Protein AF-X0TCY1-F1 (afdb_monomer_lite)

Radius of gyration: 16.1 Å; chains: 1; bounding box: 42×30×42 Å

Structure (mmCIF, N/CA/C/O backbone):
data_AF-X0TCY1-F1
#
_entry.id   AF-X0TCY1-F1
#
loop_
_atom_site.group_PDB
_atom_site.id
_atom_site.type_symbol
_atom_site.label_atom_id
_atom_site.label_alt_id
_atom_site.label_comp_id
_atom_site.label_asym_id
_atom_site.label_entity_id
_atom_site.label_seq_id
_atom_site.pdbx_PDB_ins_code
_atom_site.Cartn_x
_atom_site.Cartn_y
_atom_site.Cartn_z
_atom_site.occupancy
_atom_site.B_iso_or_equiv
_atom_site.auth_seq_id
_atom_site.auth_comp_id
_atom_site.auth_asym_id
_atom_site.auth_atom_id
_atom_site.pdbx_PDB_model_num
ATOM 1 N N . MET A 1 1 ? 1.555 8.581 11.016 1.00 87.88 1 MET A N 1
ATOM 2 C CA . MET A 1 1 ? 0.435 7.617 10.910 1.00 87.88 1 MET A CA 1
ATOM 3 C C . MET A 1 1 ? 0.029 6.947 12.219 1.00 87.88 1 MET A C 1
ATOM 5 O O . MET A 1 1 ? -1.160 6.944 12.485 1.00 87.88 1 MET A O 1
ATOM 9 N N . ARG A 1 2 ? 0.942 6.437 13.065 1.00 91.50 2 ARG A N 1
ATOM 10 C CA . ARG A 1 2 ? 0.597 5.756 14.341 1.00 91.50 2 ARG A CA 1
ATOM 11 C C . ARG A 1 2 ? -0.418 6.503 15.214 1.00 91.50 2 ARG A C 1
ATOM 13 O O . ARG A 1 2 ? -1.497 5.975 15.462 1.00 91.50 2 ARG A O 1
ATOM 20 N N . VAL A 1 3 ? -0.114 7.747 15.584 1.00 89.31 3 VAL A N 1
ATOM 21 C CA . VAL A 1 3 ? -1.028 8.604 16.363 1.00 89.31 3 VAL A CA 1
ATOM 22 C C . VAL A 1 3 ? -2.341 8.835 15.608 1.00 89.31 3 VAL A C 1
ATOM 24 O O . VAL A 1 3 ? -3.416 8.648 16.159 1.00 89.31 3 VAL A O 1
ATOM 27 N N . ALA A 1 4 ? -2.274 9.166 14.317 1.00 88.56 4 ALA A N 1
ATOM 28 C CA . ALA A 1 4 ? -3.465 9.450 13.517 1.00 88.56 4 ALA A CA 1
ATOM 29 C C . ALA A 1 4 ? -4.421 8.245 13.397 1.00 88.56 4 ALA A C 1
ATOM 31 O O . ALA A 1 4 ? -5.625 8.433 13.479 1.00 88.56 4 ALA A O 1
ATOM 32 N N . ALA A 1 5 ? -3.904 7.022 13.248 1.00 90.62 5 ALA A N 1
ATOM 33 C CA . ALA A 1 5 ? -4.714 5.811 13.089 1.00 90.62 5 ALA A CA 1
ATOM 34 C C . ALA A 1 5 ? -5.227 5.220 14.417 1.00 90.62 5 ALA A C 1
ATOM 36 O O . ALA A 1 5 ? -6.211 4.488 14.402 1.00 90.62 5 ALA A O 1
ATOM 37 N N . ASN A 1 6 ? -4.574 5.512 15.550 1.00 91.25 6 ASN A N 1
ATOM 38 C CA . ASN A 1 6 ? -4.920 4.917 16.853 1.00 91.25 6 ASN A CA 1
ATOM 39 C C . ASN A 1 6 ? -5.573 5.913 17.821 1.00 91.25 6 ASN A C 1
ATOM 41 O O . ASN A 1 6 ? -6.452 5.534 18.585 1.00 91.25 6 ASN A O 1
ATOM 45 N N . GLU A 1 7 ? -5.154 7.177 17.798 1.00 91.62 7 GLU A N 1
ATOM 46 C CA . GLU A 1 7 ? -5.621 8.219 18.724 1.00 91.62 7 GLU A CA 1
ATOM 47 C C . GLU A 1 7 ? -6.483 9.267 18.006 1.00 91.62 7 GLU A C 1
ATOM 49 O O . GLU A 1 7 ? -7.434 9.791 18.576 1.00 91.62 7 GLU A O 1
ATOM 54 N N . GLY A 1 8 ? -6.176 9.554 16.736 1.00 91.94 8 GLY A N 1
ATOM 55 C CA . GLY A 1 8 ? -6.859 10.556 15.909 1.00 91.94 8 GLY A CA 1
ATOM 56 C C . GLY A 1 8 ? -7.803 9.985 14.846 1.00 91.94 8 GLY A C 1
ATOM 57 O O . GLY A 1 8 ? -8.119 10.695 13.889 1.00 91.94 8 GLY A O 1
ATOM 58 N N . ALA A 1 9 ? -8.214 8.718 14.976 1.00 93.12 9 ALA A N 1
ATOM 59 C CA . ALA A 1 9 ? -8.855 7.971 13.893 1.00 93.12 9 ALA A CA 1
ATOM 60 C C . ALA A 1 9 ? -10.142 8.634 13.392 1.00 93.12 9 ALA A C 1
ATOM 62 O O . ALA A 1 9 ? -10.332 8.739 12.187 1.00 93.12 9 ALA A O 1
ATOM 63 N N . GLU A 1 10 ? -10.991 9.143 14.288 1.00 94.00 10 GLU A N 1
ATOM 64 C CA . GLU A 1 10 ? -12.255 9.780 13.897 1.00 94.00 10 GLU A CA 1
ATOM 65 C C . GLU A 1 10 ? -12.036 11.037 13.053 1.00 94.00 10 GLU A C 1
ATOM 67 O O . GLU A 1 10 ? -12.609 11.157 11.972 1.00 94.00 10 GLU A O 1
ATOM 72 N N . SER A 1 11 ? -11.127 11.923 13.470 1.00 95.25 11 SER A N 1
ATOM 73 C CA . SER A 1 11 ? -10.812 13.132 12.700 1.00 95.25 11 SER A CA 1
ATOM 74 C C . SER A 1 11 ? -10.189 12.798 11.341 1.00 95.25 11 SER A C 1
ATOM 76 O O . SER A 1 11 ? -10.494 13.440 10.334 1.00 95.25 11 SER A O 1
ATOM 78 N N . LEU A 1 12 ? -9.338 11.767 11.278 1.00 94.56 12 LEU A N 1
ATOM 79 C CA . LEU A 1 12 ? -8.791 11.289 10.010 1.00 94.56 12 LEU A CA 1
ATOM 80 C C . LEU A 1 12 ? -9.892 10.696 9.116 1.00 94.56 12 LEU A C 1
ATOM 82 O O . LEU A 1 12 ? -9.951 11.007 7.928 1.00 94.56 12 LEU A O 1
ATOM 86 N N . ASN A 1 13 ? -10.783 9.886 9.685 1.00 96.25 13 ASN A N 1
ATOM 87 C CA . ASN A 1 13 ? -11.888 9.247 8.978 1.00 96.25 13 ASN A CA 1
ATOM 88 C C . ASN A 1 13 ? -12.863 10.278 8.399 1.00 96.25 13 ASN A C 1
ATOM 90 O O . ASN A 1 13 ? -13.295 10.140 7.256 1.00 96.25 13 ASN A O 1
ATOM 94 N N . GLU A 1 14 ? -13.193 11.324 9.156 1.00 96.00 14 GLU A N 1
ATOM 95 C CA . GLU A 1 14 ? -13.998 12.456 8.685 1.00 96.00 14 GLU A CA 1
ATOM 96 C C . GLU A 1 14 ? -13.366 13.137 7.472 1.00 96.00 14 GLU A C 1
ATOM 98 O O . GLU A 1 14 ? -14.025 13.251 6.440 1.00 96.00 14 GLU A O 1
ATOM 103 N N . LYS A 1 15 ? -12.077 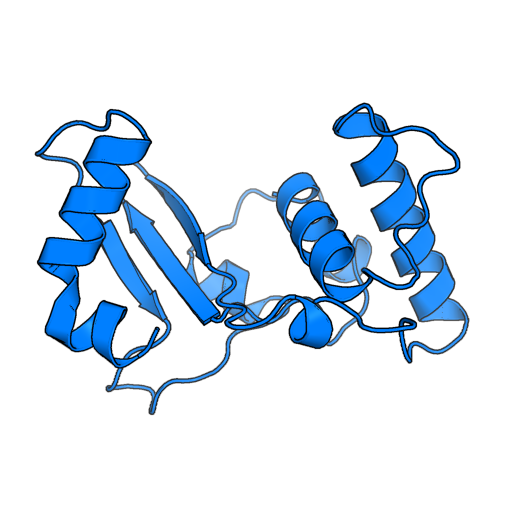13.491 7.547 1.00 95.75 15 LYS A N 1
ATOM 104 C CA . LYS A 1 15 ? -11.361 14.124 6.427 1.00 95.75 15 LYS A CA 1
ATOM 105 C C . LYS A 1 15 ? -11.302 13.242 5.188 1.00 95.75 15 LYS A C 1
ATOM 107 O O . LYS A 1 15 ? -11.453 13.736 4.075 1.00 95.75 15 LYS A O 1
ATOM 112 N N . VAL A 1 16 ? -11.077 11.940 5.364 1.00 95.50 16 VAL A N 1
ATOM 113 C CA . VAL A 1 16 ? -11.082 10.987 4.246 1.00 95.50 16 VAL A CA 1
ATOM 114 C C . VAL A 1 16 ? -12.470 10.928 3.611 1.00 95.50 16 VAL A C 1
ATOM 116 O O . VAL A 1 16 ? -12.583 11.024 2.391 1.00 95.50 16 VAL A O 1
ATOM 119 N N . ARG A 1 17 ? -13.535 10.818 4.415 1.00 96.62 17 ARG A N 1
ATOM 120 C CA . ARG A 1 17 ? -14.908 10.799 3.893 1.00 96.62 17 ARG A CA 1
ATOM 121 C C . ARG A 1 17 ? -15.252 12.084 3.148 1.00 96.62 17 ARG A C 1
ATOM 123 O O . ARG A 1 17 ? -15.820 12.000 2.067 1.00 96.62 17 ARG A O 1
ATOM 130 N N . GLU A 1 18 ? -14.879 13.238 3.689 1.00 96.44 18 GLU A N 1
ATOM 131 C CA . GLU A 1 18 ? -15.082 14.538 3.046 1.00 96.44 18 GLU A CA 1
ATOM 132 C C . GLU A 1 18 ? -14.347 14.618 1.701 1.00 96.44 18 GLU A C 1
ATOM 134 O O . GLU A 1 18 ? -14.966 14.907 0.678 1.00 96.44 18 GLU A O 1
ATOM 139 N N . LEU A 1 19 ? -13.052 14.279 1.679 1.00 96.44 19 LEU A N 1
ATOM 140 C CA . LEU A 1 19 ? -12.205 14.375 0.487 1.00 96.44 19 LEU A CA 1
ATOM 141 C C . LEU A 1 19 ? -12.735 13.539 -0.685 1.00 96.44 19 LEU A C 1
ATOM 143 O O . LEU A 1 19 ? -12.657 13.965 -1.836 1.00 96.44 19 LEU A O 1
ATOM 147 N N . TYR A 1 20 ? -13.273 12.354 -0.393 1.00 95.25 20 TYR A N 1
ATOM 148 C CA . TYR A 1 20 ? -13.805 11.440 -1.404 1.00 95.25 20 TYR A CA 1
ATOM 149 C C . TYR A 1 20 ? -15.335 11.472 -1.524 1.00 95.25 20 TYR A C 1
ATOM 151 O O . TYR A 1 20 ? -15.905 10.646 -2.240 1.00 95.25 20 TYR A O 1
ATOM 159 N N . ASN A 1 21 ? -16.003 12.408 -0.842 1.00 96.25 21 ASN A N 1
ATOM 160 C CA . ASN A 1 21 ? -17.461 12.535 -0.799 1.00 96.25 21 ASN A CA 1
ATOM 161 C C . ASN A 1 21 ? -18.175 11.207 -0.455 1.00 96.25 21 ASN A C 1
ATOM 163 O O . ASN A 1 21 ? -19.149 10.802 -1.096 1.00 96.25 21 ASN A O 1
ATOM 167 N N . TRP A 1 22 ? -17.648 10.477 0.529 1.00 96.19 22 TRP A N 1
ATOM 168 C CA . TRP A 1 22 ? -18.247 9.238 1.024 1.00 96.19 22 TRP A CA 1
ATOM 169 C C . TRP A 1 22 ? -19.378 9.518 2.011 1.00 96.19 22 TRP A C 1
ATOM 171 O O . TRP A 1 22 ? -19.414 10.542 2.690 1.00 96.19 22 TRP A O 1
ATOM 181 N N . ASN A 1 23 ? -20.301 8.561 2.123 1.00 94.06 23 ASN A N 1
ATOM 182 C CA . ASN A 1 23 ? -21.388 8.630 3.093 1.00 94.06 23 ASN A CA 1
ATOM 183 C C . ASN A 1 23 ? -20.831 8.685 4.529 1.00 94.06 23 ASN A C 1
ATOM 185 O O . ASN A 1 23 ? -19.865 7.994 4.850 1.00 94.06 23 ASN A O 1
ATOM 189 N N . SER A 1 24 ? -21.467 9.452 5.416 1.00 92.25 24 SER A N 1
ATOM 190 C CA . SER A 1 24 ? -21.075 9.540 6.830 1.00 92.25 24 SER A CA 1
ATOM 191 C C . SER A 1 24 ? -21.142 8.195 7.568 1.00 92.25 24 SER A C 1
ATOM 193 O O . SER A 1 24 ?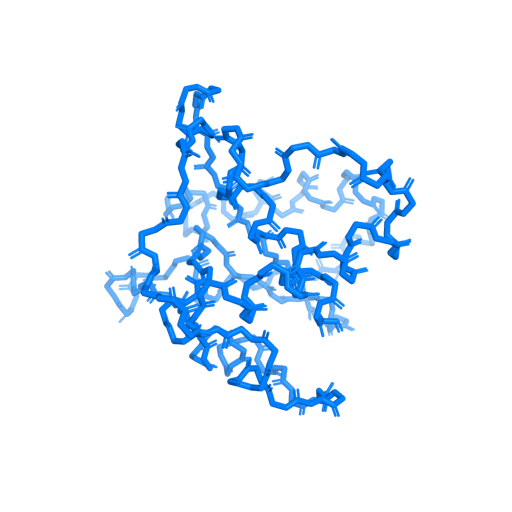 -20.380 7.975 8.506 1.00 92.25 24 SER A O 1
ATOM 195 N N . ASN A 1 25 ? -21.996 7.272 7.114 1.00 93.81 25 ASN A N 1
ATOM 196 C CA . ASN A 1 25 ? -22.117 5.908 7.634 1.00 93.81 25 ASN A CA 1
ATOM 197 C C . ASN A 1 25 ? -21.030 4.953 7.106 1.00 93.81 25 ASN A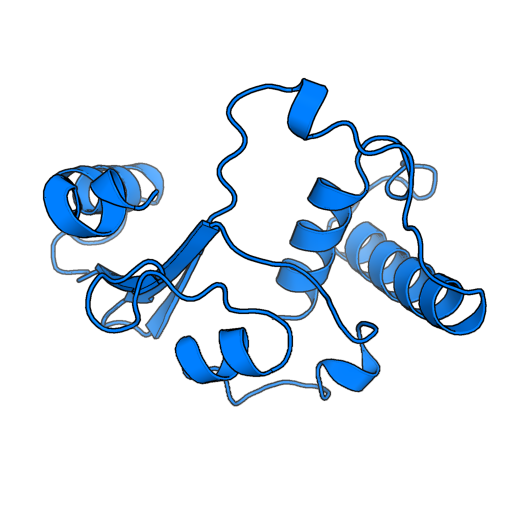 C 1
ATOM 199 O O . ASN A 1 25 ? -21.003 3.783 7.497 1.00 93.81 25 ASN A O 1
ATOM 203 N N . GLU A 1 26 ? -20.154 5.410 6.206 1.00 96.69 26 GLU A N 1
ATOM 204 C CA . GLU A 1 26 ? -18.981 4.640 5.800 1.00 96.69 26 GLU A CA 1
ATOM 205 C C . GLU A 1 26 ? -18.010 4.572 6.985 1.00 96.69 26 GLU A C 1
ATOM 207 O O . GLU A 1 26 ? -17.445 5.578 7.422 1.00 96.69 26 GLU A O 1
ATOM 212 N N . GLN A 1 27 ? -17.840 3.377 7.537 1.00 96.69 27 GLN A N 1
ATOM 213 C CA . GLN A 1 27 ? -16.967 3.130 8.676 1.00 96.69 27 GLN A CA 1
ATOM 214 C C . GLN A 1 27 ? -15.597 2.718 8.165 1.00 96.69 27 GLN A C 1
ATOM 216 O O . GLN A 1 27 ? -15.482 1.700 7.489 1.00 96.69 27 GLN A O 1
ATOM 221 N N . ILE A 1 28 ? -14.563 3.486 8.504 1.00 97.62 28 ILE A N 1
ATOM 222 C CA . ILE A 1 28 ? -13.173 3.183 8.159 1.00 97.62 28 ILE A CA 1
ATOM 223 C C . ILE A 1 28 ? -12.521 2.493 9.358 1.00 97.62 28 ILE A C 1
ATOM 225 O O . ILE A 1 28 ? -12.409 3.072 10.438 1.00 97.62 28 ILE A O 1
ATOM 229 N N . LYS A 1 29 ? -12.064 1.257 9.156 1.00 96.56 29 LYS A N 1
ATOM 230 C CA . LYS A 1 29 ? -11.301 0.490 10.140 1.00 96.56 29 LYS A CA 1
ATOM 231 C C . LYS A 1 29 ? -9.828 0.471 9.751 1.00 96.56 29 LYS A C 1
ATOM 233 O O . LYS A 1 29 ? -9.464 -0.138 8.744 1.00 96.56 29 LYS A O 1
ATOM 238 N N . TRP A 1 30 ? -8.987 1.086 10.577 1.00 96.88 30 TRP A N 1
ATOM 239 C CA . TRP A 1 30 ? -7.533 1.008 10.453 1.00 96.88 30 TRP A CA 1
ATOM 240 C C . TRP A 1 30 ? -7.036 -0.370 10.900 1.00 96.88 30 TRP A C 1
ATOM 242 O O . TRP A 1 30 ? -7.384 -0.861 11.972 1.00 96.88 30 TRP A O 1
ATOM 252 N N . LEU A 1 31 ? -6.260 -1.016 10.034 1.00 96.81 31 LEU A N 1
ATOM 253 C CA . LEU A 1 31 ? -5.703 -2.359 10.213 1.00 96.81 31 LEU A CA 1
ATOM 254 C C . LEU A 1 31 ? -4.189 -2.312 10.423 1.00 96.81 31 LEU A C 1
ATOM 256 O O . LEU A 1 31 ? -3.625 -3.232 11.005 1.00 96.81 31 LEU A O 1
ATOM 260 N N . SER A 1 32 ? -3.531 -1.253 9.966 1.00 96.06 32 SER A N 1
ATOM 261 C CA . SER A 1 32 ? -2.157 -0.912 10.321 1.00 96.06 32 SER A CA 1
ATOM 262 C C . SER A 1 32 ? -1.998 0.608 10.222 1.00 96.06 32 SER A C 1
ATOM 264 O O . SER A 1 32 ? -2.654 1.227 9.376 1.00 96.06 32 SER A O 1
ATOM 266 N N . PRO A 1 33 ? -1.164 1.233 11.064 1.00 95.12 33 PRO A N 1
ATOM 267 C CA . PRO A 1 33 ? -0.463 0.642 12.205 1.00 95.12 33 PRO A CA 1
ATOM 268 C C . PRO A 1 33 ? -1.421 0.471 13.394 1.00 95.12 33 PRO A C 1
ATOM 270 O O . PRO A 1 33 ? -2.223 1.366 13.657 1.00 95.12 33 PRO A O 1
ATOM 273 N N . VAL A 1 34 ? -1.337 -0.639 14.134 1.00 94.19 34 VAL A N 1
ATOM 274 C CA . VAL A 1 34 ? -2.140 -0.856 15.353 1.00 94.19 34 VAL A CA 1
ATOM 275 C C . VAL A 1 34 ? -1.244 -1.183 16.542 1.00 94.19 34 VAL A C 1
ATOM 277 O O . VAL A 1 34 ? -0.162 -1.736 16.384 1.00 94.19 34 VAL A O 1
ATOM 280 N N . LYS A 1 35 ? -1.668 -0.802 17.747 1.00 92.25 35 LYS A N 1
ATOM 281 C CA . LYS A 1 35 ? -0.848 -0.985 18.954 1.00 92.25 35 LYS A CA 1
ATOM 282 C C . LYS A 1 35 ? -0.663 -2.458 19.340 1.00 92.25 35 LYS A C 1
ATOM 284 O O . LYS A 1 35 ? 0.405 -2.823 19.820 1.00 92.25 35 LYS A O 1
ATOM 289 N N . ASP A 1 36 ? -1.685 -3.279 19.118 1.00 91.81 36 ASP A N 1
ATOM 290 C CA . ASP A 1 36 ? -1.733 -4.673 19.581 1.00 91.81 36 ASP A CA 1
ATOM 291 C C . ASP A 1 36 ? -0.718 -5.592 18.883 1.00 91.81 36 ASP A C 1
ATOM 293 O O . ASP A 1 36 ? -0.356 -6.623 19.441 1.00 91.81 36 ASP A O 1
ATOM 297 N N . ASP A 1 37 ? -0.244 -5.223 17.688 1.00 93.44 37 ASP A N 1
ATOM 298 C CA . ASP A 1 37 ? 0.823 -5.929 16.962 1.00 93.44 37 ASP A CA 1
ATOM 299 C C . ASP A 1 37 ? 2.159 -5.169 16.978 1.00 93.44 37 ASP A C 1
ATOM 301 O O . ASP A 1 37 ? 3.003 -5.365 16.107 1.00 93.44 37 ASP A O 1
ATOM 305 N N . GLU A 1 38 ? 2.341 -4.285 17.966 1.00 93.31 38 GLU A N 1
ATOM 306 C CA . GLU A 1 38 ? 3.531 -3.441 18.128 1.00 93.31 38 GLU A CA 1
ATOM 307 C C . GLU A 1 38 ? 3.833 -2.561 16.900 1.00 93.31 38 GLU A C 1
ATOM 309 O O . GLU A 1 38 ? 4.975 -2.167 16.655 1.00 93.31 38 GLU A O 1
ATOM 314 N N . TYR A 1 39 ? 2.786 -2.180 16.158 1.00 92.69 39 TYR A N 1
ATOM 315 C CA . TYR A 1 39 ? 2.868 -1.401 14.926 1.00 92.69 39 TYR A CA 1
ATOM 316 C C . TYR A 1 39 ? 3.664 -2.109 13.825 1.00 92.69 39 TYR A C 1
ATOM 318 O O . TYR A 1 39 ? 4.547 -1.501 13.208 1.00 92.69 39 TYR A O 1
ATOM 326 N N . ALA A 1 40 ? 3.334 -3.378 13.580 1.00 91.75 40 ALA A N 1
ATOM 327 C CA . ALA A 1 40 ? 3.958 -4.186 12.542 1.00 91.75 40 ALA A CA 1
ATOM 328 C C . ALA A 1 40 ? 3.891 -3.511 11.155 1.00 91.75 40 ALA A C 1
ATOM 330 O O . ALA A 1 40 ? 2.864 -2.949 10.751 1.00 91.75 40 ALA A O 1
ATOM 331 N N . GLU A 1 41 ? 4.999 -3.589 10.411 1.00 89.31 41 GLU A N 1
ATOM 332 C CA . GLU A 1 41 ? 5.085 -3.136 9.020 1.00 89.31 41 GLU A CA 1
ATOM 333 C C . GLU A 1 41 ? 4.691 -4.271 8.074 1.00 89.31 41 GLU A C 1
ATOM 335 O O . GLU A 1 41 ? 5.380 -5.287 7.991 1.00 89.31 41 GLU A O 1
ATOM 340 N N . TYR A 1 42 ? 3.608 -4.077 7.324 1.00 92.81 42 TYR A N 1
ATOM 341 C CA . TYR A 1 42 ? 3.083 -5.073 6.392 1.00 92.81 42 TYR A CA 1
ATOM 342 C C . TYR A 1 42 ? 3.578 -4.807 4.965 1.00 92.81 42 TYR A C 1
ATOM 344 O O . TYR A 1 42 ? 3.507 -3.679 4.467 1.00 92.81 42 TYR A O 1
ATOM 352 N N . TYR A 1 43 ? 4.052 -5.857 4.296 1.00 92.06 43 TYR A N 1
ATOM 353 C CA . TYR A 1 43 ? 4.525 -5.836 2.909 1.00 92.06 43 TYR A CA 1
ATOM 354 C C . TYR A 1 43 ? 4.292 -7.195 2.237 1.00 92.06 43 TYR A C 1
ATOM 356 O O . TYR A 1 43 ? 3.911 -8.167 2.886 1.00 92.06 43 TYR A O 1
ATOM 364 N N . ASP A 1 44 ? 4.502 -7.264 0.922 1.00 93.75 44 ASP A N 1
ATOM 365 C CA . ASP A 1 44 ? 4.278 -8.472 0.118 1.00 93.75 44 ASP A CA 1
ATOM 366 C C . ASP A 1 44 ? 2.882 -9.095 0.351 1.00 93.75 44 ASP A C 1
ATOM 368 O O . ASP A 1 44 ? 1.867 -8.407 0.308 1.00 93.75 44 ASP A O 1
ATOM 372 N N . GLN A 1 45 ? 2.799 -10.407 0.570 1.00 94.81 45 GLN A N 1
ATOM 373 C CA . GLN A 1 45 ? 1.523 -11.089 0.774 1.00 94.81 45 GLN A CA 1
ATOM 374 C C . GLN A 1 45 ? 0.833 -10.645 2.074 1.00 94.81 45 GLN A C 1
ATOM 376 O O . GLN A 1 45 ? -0.389 -10.576 2.129 1.00 94.81 45 GLN A O 1
ATOM 381 N N . GLU A 1 46 ? 1.600 -10.258 3.095 1.00 94.88 46 GLU A N 1
ATOM 382 C CA . GLU A 1 46 ? 1.063 -9.944 4.420 1.00 94.88 46 GLU A CA 1
ATOM 383 C C . GLU A 1 46 ? 0.175 -8.693 4.404 1.00 94.88 46 GLU A C 1
ATOM 385 O O . GLU A 1 46 ? -0.810 -8.639 5.138 1.00 94.88 46 GLU A O 1
ATOM 390 N N . PHE A 1 47 ? 0.461 -7.694 3.553 1.00 95.06 47 PHE A N 1
ATOM 391 C CA . PHE A 1 47 ? -0.418 -6.519 3.445 1.00 95.06 47 PHE A CA 1
ATOM 392 C C . PHE A 1 47 ? -1.743 -6.861 2.746 1.00 95.06 47 PHE A C 1
ATOM 394 O O . PHE A 1 47 ? -2.791 -6.341 3.137 1.00 95.06 47 PHE A O 1
ATOM 401 N N . LEU A 1 48 ? -1.714 -7.753 1.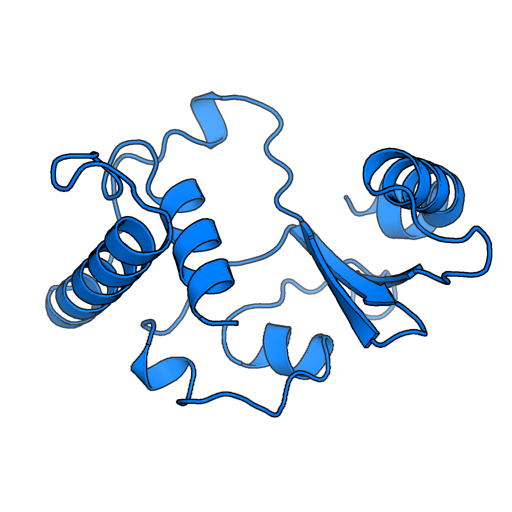748 1.00 96.19 48 LEU A N 1
ATOM 402 C CA . LEU A 1 48 ? -2.913 -8.241 1.061 1.00 96.19 48 LEU A CA 1
ATOM 403 C C . LEU A 1 48 ? -3.789 -9.038 2.026 1.00 96.19 48 LEU A C 1
ATOM 405 O O . LEU A 1 48 ? -4.988 -8.775 2.133 1.00 96.19 48 LEU A O 1
ATOM 409 N N . ASP A 1 49 ? -3.167 -9.942 2.784 1.00 95.81 49 ASP A N 1
ATOM 410 C CA . ASP A 1 49 ? -3.828 -10.751 3.804 1.00 95.81 49 ASP A CA 1
ATOM 411 C C . ASP A 1 49 ? -4.437 -9.856 4.886 1.00 95.81 49 ASP A C 1
ATOM 413 O O . ASP A 1 49 ? -5.600 -10.027 5.261 1.00 95.81 49 ASP A O 1
ATOM 417 N N . ARG A 1 50 ? -3.695 -8.832 5.333 1.00 95.88 50 ARG A N 1
ATOM 418 C CA . ARG A 1 50 ? -4.175 -7.867 6.327 1.00 95.88 50 ARG A CA 1
ATOM 419 C C . ARG A 1 50 ? -5.400 -7.101 5.841 1.00 95.88 50 ARG A C 1
ATOM 421 O O . ARG A 1 50 ? -6.305 -6.865 6.634 1.00 95.88 50 ARG A O 1
ATOM 428 N N . LEU A 1 51 ? -5.456 -6.736 4.560 1.00 96.00 51 LEU A N 1
ATOM 429 C CA . LEU A 1 51 ? -6.614 -6.079 3.939 1.00 96.00 51 LEU A CA 1
ATOM 430 C C . LEU A 1 51 ? -7.745 -7.060 3.578 1.00 96.00 51 LEU A C 1
ATOM 432 O O . LEU A 1 51 ? -8.870 -6.635 3.290 1.00 96.00 51 LEU A O 1
ATOM 436 N N . GLY A 1 52 ? -7.477 -8.367 3.610 1.00 95.62 52 GLY A N 1
ATOM 437 C CA . GLY A 1 52 ? -8.393 -9.411 3.163 1.00 95.62 52 GLY A CA 1
ATOM 438 C C . GLY A 1 52 ? -8.657 -9.361 1.656 1.00 95.62 52 GLY A C 1
ATOM 439 O O . GLY A 1 52 ? -9.795 -9.582 1.237 1.00 95.62 52 GLY A O 1
ATOM 440 N N . ILE A 1 53 ? -7.639 -9.017 0.861 1.00 94.75 53 ILE A N 1
ATOM 441 C CA . ILE A 1 53 ? -7.687 -9.004 -0.606 1.00 94.75 53 ILE A CA 1
ATOM 442 C C . ILE A 1 53 ? -7.315 -10.400 -1.102 1.00 94.75 53 ILE A C 1
ATOM 444 O O . ILE A 1 53 ? -6.191 -10.855 -0.910 1.00 94.75 53 ILE A O 1
ATOM 448 N N . THR A 1 54 ? -8.268 -11.081 -1.732 1.00 91.19 54 THR A N 1
ATOM 449 C CA . THR A 1 54 ? -8.104 -12.472 -2.192 1.00 91.19 54 THR A CA 1
ATOM 450 C C . THR A 1 54 ? -8.353 -12.648 -3.687 1.00 91.19 54 THR A C 1
ATOM 452 O O . THR A 1 54 ? -7.804 -13.567 -4.288 1.00 91.19 54 THR A O 1
ATOM 455 N N . ASP A 1 55 ? -9.134 -11.757 -4.299 1.00 90.50 55 ASP A N 1
ATOM 456 C CA . ASP A 1 55 ? -9.492 -11.820 -5.714 1.00 90.50 55 ASP A CA 1
ATOM 457 C C . ASP A 1 55 ? -8.467 -11.062 -6.569 1.00 90.50 55 ASP A C 1
ATOM 459 O O . ASP A 1 55 ? -8.661 -9.909 -6.948 1.00 90.50 55 ASP A O 1
ATOM 463 N N . LEU A 1 56 ? -7.314 -11.695 -6.798 1.00 93.38 56 LEU A N 1
ATOM 464 C CA . LEU A 1 56 ? -6.218 -11.143 -7.596 1.00 93.38 56 LEU A CA 1
ATOM 465 C C . LEU A 1 56 ? -6.111 -11.886 -8.926 1.00 93.38 56 LEU A C 1
ATOM 467 O O . LEU A 1 56 ? -6.079 -13.116 -8.964 1.00 93.38 56 LEU A O 1
ATOM 471 N N . LYS A 1 57 ? -5.957 -11.139 -10.026 1.00 92.88 57 LYS A N 1
ATOM 472 C CA . LYS A 1 57 ? -5.797 -11.718 -11.376 1.00 92.88 57 LYS A CA 1
ATOM 473 C C . LYS A 1 57 ? -4.571 -12.628 -11.482 1.00 92.88 57 LYS A C 1
ATOM 475 O O . LYS A 1 57 ? -4.587 -13.611 -12.218 1.00 92.88 57 LYS A O 1
ATOM 480 N N . VAL A 1 58 ? -3.495 -12.270 -10.780 1.00 94.12 58 VAL A N 1
ATOM 481 C CA . VAL A 1 58 ? -2.246 -13.035 -10.690 1.00 94.12 58 VAL A CA 1
ATOM 482 C C . VAL A 1 58 ? -1.654 -12.902 -9.284 1.00 94.12 58 VAL A C 1
ATOM 484 O O . VAL A 1 58 ? -1.893 -11.893 -8.621 1.00 94.12 58 VAL A O 1
ATOM 487 N N . PRO A 1 59 ? -0.830 -13.859 -8.821 1.00 94.94 59 PRO A N 1
ATOM 488 C CA . PRO A 1 59 ? -0.132 -13.721 -7.545 1.00 94.94 59 PRO A CA 1
ATOM 489 C C . PRO A 1 59 ? 0.803 -12.504 -7.533 1.00 94.94 59 PRO A C 1
ATOM 491 O O . PRO A 1 59 ? 1.520 -12.271 -8.513 1.00 94.94 59 PRO A O 1
ATOM 494 N N . LEU A 1 60 ? 0.895 -11.796 -6.400 1.00 95.56 60 LEU A N 1
ATOM 495 C CA . LEU A 1 60 ? 1.794 -10.641 -6.249 1.00 95.56 60 LEU A CA 1
ATOM 496 C C . LEU A 1 60 ? 3.246 -10.998 -6.579 1.00 95.56 60 LEU A C 1
ATOM 498 O O . LEU A 1 60 ? 3.926 -10.248 -7.269 1.00 95.56 60 LEU A O 1
ATOM 502 N N . SER A 1 61 ? 3.703 -12.186 -6.182 1.00 94.62 61 SER A N 1
ATOM 503 C CA . SER A 1 61 ? 5.056 -12.679 -6.474 1.00 94.62 61 SER A CA 1
ATOM 504 C C . SER A 1 61 ? 5.358 -12.818 -7.972 1.00 94.62 61 SER A C 1
ATOM 506 O O . SER A 1 61 ? 6.526 -12.828 -8.376 1.00 94.62 61 SER A O 1
ATOM 508 N N . SER A 1 62 ? 4.331 -12.916 -8.820 1.00 94.81 62 SER A N 1
ATOM 509 C CA . SER A 1 62 ? 4.477 -12.907 -10.280 1.00 94.81 62 SER A CA 1
ATOM 510 C C . SER A 1 62 ? 4.587 -11.486 -10.833 1.00 94.81 62 SER A C 1
ATOM 512 O O . SER A 1 62 ? 5.309 -11.281 -11.809 1.00 94.81 62 SER A O 1
ATOM 514 N N . PHE A 1 63 ? 3.936 -10.519 -10.184 1.00 96.06 63 PHE A N 1
ATOM 515 C CA . PHE A 1 63 ? 3.923 -9.109 -10.570 1.00 96.06 63 PHE A CA 1
ATOM 516 C C . PHE A 1 63 ? 5.144 -8.330 -10.051 1.00 96.06 63 PHE A C 1
ATOM 518 O O . PHE A 1 63 ? 5.827 -7.676 -10.834 1.00 96.06 63 PHE A O 1
ATOM 525 N N . TRP A 1 64 ? 5.474 -8.452 -8.764 1.00 95.94 64 TRP A N 1
ATOM 526 C CA . TRP A 1 64 ? 6.536 -7.700 -8.087 1.00 95.94 64 TRP A CA 1
ATOM 527 C C . TRP A 1 64 ? 7.534 -8.645 -7.385 1.00 95.94 64 TRP A C 1
ATOM 529 O O . TRP A 1 64 ? 7.156 -9.751 -6.983 1.00 95.94 64 TRP A O 1
ATOM 539 N N . PRO A 1 65 ? 8.836 -8.303 -7.279 1.00 94.75 65 PRO A N 1
ATOM 540 C CA . PRO A 1 65 ? 9.783 -9.094 -6.490 1.00 94.75 65 PRO A CA 1
ATOM 541 C C . PRO A 1 65 ? 9.480 -9.031 -4.985 1.00 94.75 65 PRO A C 1
ATOM 543 O O . PRO A 1 65 ? 8.803 -8.125 -4.515 1.00 94.75 65 PRO A O 1
ATOM 546 N N . ARG A 1 66 ? 10.039 -9.980 -4.223 1.00 92.62 66 ARG A N 1
ATOM 547 C CA . ARG A 1 66 ? 9.960 -9.983 -2.753 1.00 92.62 66 ARG A CA 1
ATOM 548 C C . ARG A 1 66 ? 10.520 -8.683 -2.164 1.00 92.62 66 ARG A C 1
ATOM 550 O O . ARG A 1 66 ? 11.471 -8.124 -2.716 1.00 92.62 66 ARG A O 1
ATOM 557 N N . SER A 1 67 ? 9.983 -8.287 -1.014 1.00 87.62 67 SER A N 1
ATOM 558 C CA . SER A 1 67 ? 10.282 -7.041 -0.309 1.00 87.62 67 SER A CA 1
ATOM 559 C C . SER A 1 67 ? 9.791 -5.819 -1.091 1.00 87.62 67 SER A C 1
ATOM 561 O O . SER A 1 67 ? 10.557 -4.892 -1.365 1.00 87.62 67 SER A O 1
ATOM 563 N N . GLY A 1 68 ? 8.516 -5.864 -1.487 1.00 86.12 68 GLY A N 1
ATOM 564 C CA . GLY A 1 68 ? 7.798 -4.826 -2.219 1.00 86.12 68 GLY A CA 1
ATOM 565 C C . GLY A 1 68 ? 7.442 -3.592 -1.388 1.00 86.12 68 GLY A C 1
ATOM 566 O O . GLY A 1 68 ? 8.167 -3.198 -0.473 1.00 86.12 68 GLY A O 1
ATOM 567 N N . ALA A 1 69 ? 6.349 -2.918 -1.754 1.00 86.75 69 ALA A N 1
ATOM 568 C CA . ALA A 1 69 ? 5.935 -1.700 -1.066 1.00 86.75 69 ALA A CA 1
ATOM 569 C C . ALA A 1 69 ? 5.570 -1.980 0.402 1.00 86.75 69 ALA A C 1
ATOM 571 O O . ALA A 1 69 ? 4.820 -2.906 0.708 1.00 86.75 69 ALA A O 1
ATOM 572 N N . ARG A 1 70 ? 6.095 -1.136 1.293 1.00 89.62 70 ARG A N 1
ATOM 573 C CA . ARG A 1 70 ? 5.630 -1.000 2.677 1.00 89.62 70 ARG A CA 1
ATOM 574 C C . ARG A 1 70 ? 4.677 0.175 2.741 1.00 89.62 70 ARG A C 1
ATOM 576 O O . ARG A 1 70 ? 4.966 1.201 2.126 1.00 89.62 70 ARG A O 1
ATOM 583 N N . TRP A 1 71 ? 3.590 0.023 3.479 1.00 91.69 71 TRP A N 1
ATOM 584 C CA . TRP A 1 71 ? 2.582 1.064 3.636 1.00 91.69 71 TRP A CA 1
ATOM 585 C C . TRP A 1 71 ? 2.620 1.622 5.053 1.00 91.69 71 TRP A C 1
ATOM 587 O O . TRP A 1 71 ? 2.672 0.864 6.019 1.00 91.69 71 TRP A O 1
ATOM 597 N N . ASP A 1 72 ? 2.542 2.944 5.174 1.00 91.62 72 ASP A N 1
ATOM 598 C CA . ASP A 1 72 ? 2.469 3.631 6.465 1.00 91.62 72 ASP A CA 1
ATOM 599 C C . ASP A 1 72 ? 1.096 3.494 7.127 1.00 91.62 72 ASP A C 1
ATOM 601 O O . ASP A 1 72 ? 0.946 3.790 8.315 1.00 91.62 72 ASP A O 1
ATOM 605 N N . GLY A 1 73 ? 0.080 3.091 6.360 1.00 94.88 73 GLY A N 1
ATOM 606 C CA . GLY A 1 73 ? -1.246 2.787 6.870 1.00 94.88 73 GLY A CA 1
ATOM 607 C C . GLY A 1 73 ? -2.059 1.910 5.925 1.00 94.88 73 GLY A C 1
ATOM 608 O O . GLY A 1 73 ? -1.999 2.056 4.706 1.00 94.88 73 GLY A O 1
ATOM 609 N N . LEU A 1 74 ? -2.845 1.017 6.518 1.00 97.12 74 LEU A N 1
ATOM 610 C CA . LEU A 1 74 ? -3.777 0.120 5.846 1.00 97.12 74 LEU A CA 1
ATOM 611 C C . LEU A 1 74 ? -5.142 0.272 6.508 1.00 97.12 74 LEU A C 1
ATOM 613 O O . LEU A 1 74 ? -5.243 0.139 7.729 1.00 97.12 74 LEU A O 1
ATOM 617 N N . ALA A 1 75 ? -6.193 0.504 5.729 1.00 97.31 75 ALA A N 1
ATOM 618 C CA . ALA A 1 75 ? -7.555 0.514 6.247 1.00 97.31 75 ALA A CA 1
ATOM 619 C C . ALA A 1 75 ? -8.543 -0.128 5.279 1.00 97.31 75 ALA A C 1
ATOM 621 O O . ALA A 1 75 ? -8.313 -0.216 4.070 1.00 97.31 75 ALA A O 1
ATOM 622 N N . ARG A 1 76 ? -9.674 -0.557 5.832 1.00 97.38 76 ARG A N 1
ATOM 623 C CA . ARG A 1 76 ? -10.798 -1.089 5.071 1.00 97.38 76 ARG A CA 1
ATOM 624 C C . ARG A 1 76 ? -12.092 -0.470 5.554 1.00 97.38 76 ARG A C 1
ATOM 626 O O . ARG A 1 76 ? -12.260 -0.208 6.743 1.00 97.38 76 ARG A O 1
ATOM 633 N N . THR A 1 77 ? -13.007 -0.258 4.623 1.00 97.19 77 THR A N 1
ATOM 634 C CA . THR A 1 77 ? -14.337 0.260 4.931 1.00 97.19 77 THR A CA 1
ATOM 635 C C . THR A 1 77 ? -15.375 -0.850 5.074 1.00 97.19 77 THR A C 1
ATOM 637 O O . THR A 1 77 ? -15.174 -1.959 4.569 1.00 97.19 77 THR A O 1
ATOM 640 N N . ASN A 1 78 ? -16.505 -0.568 5.727 1.00 96.25 78 ASN A N 1
ATOM 641 C CA . ASN A 1 78 ? -17.623 -1.514 5.825 1.00 96.25 78 ASN A CA 1
ATOM 642 C C . ASN A 1 78 ? -18.250 -1.854 4.461 1.00 96.25 78 ASN A C 1
ATOM 644 O O . ASN A 1 78 ? -18.766 -2.958 4.307 1.00 96.25 78 ASN A O 1
ATOM 648 N N . SER A 1 79 ? -18.157 -0.975 3.456 1.00 95.44 79 SER A N 1
ATOM 649 C CA . SER A 1 79 ? -18.554 -1.297 2.074 1.00 95.44 79 SER A CA 1
ATOM 650 C C . SER A 1 79 ? -17.492 -2.058 1.267 1.00 95.44 79 SER A C 1
ATOM 652 O O . SER A 1 79 ? -17.731 -2.407 0.113 1.00 95.44 79 SER A O 1
ATOM 654 N N . GLY A 1 80 ? -16.318 -2.327 1.846 1.00 94.00 80 GLY A N 1
ATOM 655 C CA . GLY A 1 80 ? -15.254 -3.102 1.208 1.00 94.00 80 GLY A CA 1
ATOM 656 C C . GLY A 1 80 ? -14.190 -2.287 0.472 1.00 94.00 80 GLY A C 1
ATOM 657 O O . GLY A 1 80 ? -13.249 -2.886 -0.039 1.00 94.00 80 GLY A O 1
ATOM 658 N N . LYS A 1 81 ? -14.266 -0.948 0.462 1.00 94.94 81 LYS A N 1
ATOM 659 C CA . LYS A 1 81 ? -13.179 -0.097 -0.063 1.00 94.94 81 LYS A CA 1
ATOM 660 C C . LYS A 1 81 ? -11.893 -0.308 0.737 1.00 94.94 81 LYS A C 1
ATOM 662 O O . LYS A 1 81 ? -11.948 -0.431 1.964 1.00 94.94 81 LYS A O 1
ATOM 667 N N . VAL A 1 82 ? -10.764 -0.286 0.041 1.00 95.75 82 VAL A N 1
ATOM 668 C CA . VAL A 1 82 ? -9.412 -0.398 0.598 1.00 95.75 82 VAL A CA 1
ATOM 669 C C . VAL A 1 82 ? -8.746 0.972 0.587 1.00 95.75 82 VAL A C 1
ATOM 671 O O . VAL A 1 82 ? -8.909 1.737 -0.360 1.00 95.75 82 VAL A O 1
ATOM 674 N N . ILE A 1 83 ? -7.991 1.273 1.640 1.00 95.56 83 ILE A N 1
ATOM 675 C CA . ILE A 1 83 ? -7.205 2.498 1.761 1.00 95.56 83 ILE A CA 1
ATOM 676 C C . ILE A 1 83 ? -5.761 2.107 2.051 1.00 95.56 83 ILE A C 1
ATOM 678 O O . ILE A 1 83 ? -5.481 1.399 3.022 1.00 95.56 83 ILE A O 1
ATOM 682 N N . LEU A 1 84 ? -4.860 2.598 1.208 1.00 94.88 84 LEU A N 1
ATOM 683 C CA . LEU A 1 84 ? -3.416 2.465 1.339 1.00 94.88 84 LEU A CA 1
ATOM 684 C C . LEU A 1 84 ? -2.840 3.856 1.587 1.00 94.88 84 LEU A C 1
ATOM 686 O O . LEU A 1 84 ? -3.180 4.797 0.868 1.00 94.88 84 LEU A O 1
ATOM 690 N N . VAL A 1 85 ? -1.992 3.998 2.601 1.00 92.94 85 VAL A N 1
ATOM 691 C CA . VAL A 1 85 ? -1.394 5.286 2.966 1.00 92.94 85 VAL A CA 1
ATOM 692 C C . VAL A 1 85 ? 0.119 5.216 2.853 1.00 92.94 85 VAL A C 1
ATOM 694 O O . VAL A 1 85 ? 0.751 4.340 3.439 1.00 92.94 85 VAL A O 1
ATOM 697 N N . GLU A 1 86 ? 0.679 6.190 2.142 1.00 90.06 86 GLU A N 1
ATOM 698 C CA . GLU A 1 86 ? 2.088 6.566 2.195 1.00 90.06 86 GLU A CA 1
ATOM 699 C C . GLU A 1 86 ? 2.176 7.952 2.847 1.00 90.06 86 GLU A C 1
ATOM 701 O O . GLU A 1 86 ? 1.555 8.907 2.376 1.00 90.06 86 GLU A O 1
ATOM 706 N N . ALA A 1 87 ? 2.936 8.072 3.927 1.00 85.94 87 ALA A N 1
ATOM 707 C CA . ALA A 1 87 ? 3.157 9.309 4.654 1.00 85.94 87 ALA A CA 1
ATOM 708 C C . ALA A 1 87 ? 4.606 9.766 4.457 1.00 85.94 87 ALA A C 1
ATOM 710 O O . ALA A 1 87 ? 5.507 9.379 5.195 1.00 85.94 87 ALA A O 1
ATOM 711 N N . LYS A 1 88 ? 4.818 10.636 3.468 1.00 81.06 88 LYS A N 1
ATOM 712 C CA . LYS A 1 88 ? 6.084 11.350 3.265 1.00 81.06 88 LYS A CA 1
ATOM 713 C C . LYS A 1 88 ? 5.944 12.770 3.787 1.00 81.06 88 LYS A C 1
ATOM 715 O O . LYS A 1 88 ? 5.014 13.472 3.396 1.00 81.06 88 LYS A O 1
ATOM 720 N N . ALA A 1 89 ? 6.834 13.179 4.686 1.00 66.25 89 ALA A N 1
ATOM 721 C CA . ALA A 1 89 ? 6.774 14.504 5.300 1.00 66.25 89 ALA A CA 1
ATOM 722 C C . ALA A 1 89 ? 7.543 15.553 4.481 1.00 66.25 89 ALA A C 1
ATOM 724 O O . ALA A 1 89 ? 7.208 16.735 4.537 1.00 66.25 89 ALA A O 1
ATOM 725 N N . TYR A 1 90 ? 8.527 15.126 3.683 1.00 70.56 90 TYR A N 1
ATOM 726 C CA . TYR A 1 90 ? 9.349 16.012 2.856 1.00 70.56 90 TYR A CA 1
ATOM 727 C C . TYR A 1 90 ? 9.522 15.460 1.439 1.00 70.56 90 TYR A C 1
ATOM 729 O O . TYR A 1 90 ? 9.645 14.254 1.241 1.00 70.56 90 TYR A O 1
ATOM 737 N N . ILE A 1 91 ? 9.576 16.350 0.440 1.00 70.31 91 ILE A N 1
ATOM 738 C CA . ILE A 1 91 ? 9.770 15.968 -0.974 1.00 70.31 91 ILE A CA 1
ATOM 739 C C . ILE A 1 91 ? 11.077 15.182 -1.156 1.00 70.31 91 ILE A C 1
ATOM 741 O O . ILE A 1 91 ? 11.124 14.236 -1.938 1.00 70.31 91 ILE A O 1
ATOM 745 N N . GLU A 1 92 ? 12.112 15.524 -0.388 1.00 70.31 92 GLU A N 1
ATOM 746 C CA . GLU A 1 92 ? 13.402 14.827 -0.399 1.00 70.31 92 GLU A CA 1
ATOM 747 C C . GLU A 1 92 ? 13.287 13.357 0.039 1.00 70.31 92 GLU A C 1
ATOM 749 O O . GLU A 1 92 ? 14.025 12.515 -0.457 1.00 70.31 92 GLU A O 1
ATOM 754 N N . GLU A 1 93 ? 12.311 13.004 0.882 1.00 66.62 93 GLU A N 1
ATOM 755 C CA . GLU A 1 93 ? 12.040 11.607 1.263 1.00 66.62 93 GLU A CA 1
ATOM 756 C C . GLU A 1 93 ? 11.335 10.810 0.152 1.00 66.62 93 GLU A C 1
ATOM 758 O O . GLU A 1 93 ? 11.254 9.578 0.222 1.00 66.62 93 GLU A O 1
ATOM 763 N N . GLY A 1 94 ? 10.783 11.508 -0.846 1.00 65.19 94 GLY A N 1
ATOM 764 C CA . GLY A 1 94 ? 10.246 10.929 -2.077 1.00 65.19 94 GLY A CA 1
ATOM 765 C C . GLY A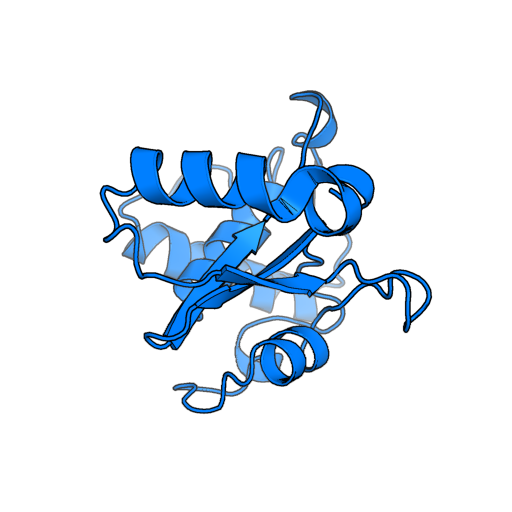 1 94 ? 11.299 10.765 -3.177 1.00 65.19 94 GLY A C 1
ATOM 766 O O . GLY A 1 94 ? 11.051 10.046 -4.146 1.00 65.19 94 GLY A O 1
ATOM 767 N N . VAL A 1 95 ? 12.465 11.402 -3.017 1.00 74.69 95 VAL A N 1
ATOM 768 C CA . VAL A 1 95 ? 13.618 11.322 -3.920 1.00 74.69 95 VAL A CA 1
ATOM 769 C C . VAL A 1 95 ? 14.484 10.129 -3.500 1.00 74.69 95 VAL A C 1
ATOM 771 O O . VAL A 1 95 ? 15.398 10.232 -2.688 1.00 74.69 95 VAL A O 1
ATOM 774 N N . ASP A 1 96 ? 14.173 8.963 -4.062 1.00 70.44 96 ASP A N 1
ATOM 775 C CA . ASP A 1 96 ? 14.999 7.760 -3.998 1.00 70.44 96 ASP A CA 1
ATOM 776 C C . ASP A 1 96 ? 15.581 7.463 -5.382 1.00 70.44 96 ASP A C 1
ATOM 778 O O . ASP A 1 96 ? 14.882 7.086 -6.328 1.00 70.44 96 ASP A O 1
ATOM 782 N N . TYR A 1 97 ? 16.895 7.644 -5.493 1.00 66.50 97 TYR A N 1
ATOM 783 C CA . TYR A 1 97 ? 17.597 7.639 -6.766 1.00 66.50 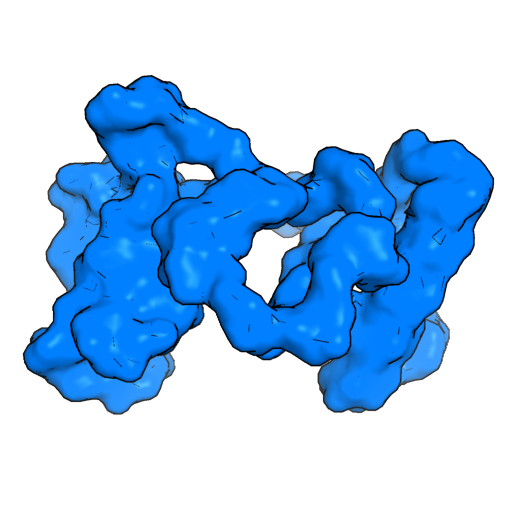97 TYR A CA 1
ATOM 784 C C . TYR A 1 97 ? 17.521 6.317 -7.532 1.00 66.50 97 TYR A C 1
ATOM 786 O O . TYR A 1 97 ? 17.845 6.360 -8.715 1.00 66.50 97 TYR A O 1
ATOM 794 N N . ARG A 1 98 ? 17.165 5.166 -6.931 1.00 76.56 98 ARG A N 1
ATOM 795 C CA . ARG A 1 98 ? 16.882 3.917 -7.677 1.00 76.56 98 ARG A CA 1
ATOM 796 C C . ARG A 1 98 ? 16.517 2.728 -6.795 1.00 76.56 98 ARG A C 1
ATOM 798 O O . ARG A 1 98 ? 16.940 2.613 -5.647 1.00 76.56 98 ARG A O 1
ATOM 805 N N . SER A 1 99 ? 15.893 1.736 -7.428 1.00 79.69 99 SER A N 1
ATOM 806 C CA . SER A 1 99 ? 15.852 0.367 -6.914 1.00 79.69 99 SER A CA 1
ATOM 807 C C . SER A 1 99 ? 17.255 -0.187 -6.616 1.00 79.69 99 SER A C 1
ATOM 809 O O . SER A 1 99 ? 18.186 -0.035 -7.408 1.00 79.69 99 SER A O 1
ATOM 811 N N . LYS A 1 100 ? 17.393 -0.894 -5.487 1.00 83.69 100 LYS A N 1
ATOM 812 C CA . LYS A 1 100 ? 18.595 -1.671 -5.116 1.00 83.69 100 LYS A CA 1
ATOM 813 C C . LYS A 1 100 ? 18.489 -3.148 -5.526 1.00 83.69 100 LYS A C 1
ATOM 815 O O . LYS A 1 100 ? 19.228 -3.990 -5.021 1.00 83.69 100 LYS A O 1
ATOM 820 N N . ALA A 1 101 ? 17.525 -3.479 -6.381 1.00 85.81 101 ALA A N 1
ATOM 821 C CA . ALA A 1 101 ? 17.262 -4.840 -6.818 1.00 85.81 101 ALA A CA 1
ATOM 822 C C . ALA A 1 101 ? 18.404 -5.407 -7.678 1.00 85.81 101 ALA A C 1
ATOM 824 O O . ALA A 1 101 ? 19.001 -4.703 -8.488 1.00 85.81 101 ALA A O 1
ATOM 825 N N . GLY A 1 102 ? 18.663 -6.711 -7.544 1.00 88.56 102 GLY A N 1
ATOM 826 C CA . GLY A 1 102 ? 19.501 -7.440 -8.498 1.00 88.56 102 GLY A CA 1
ATOM 827 C C . GLY A 1 102 ? 18.822 -7.568 -9.867 1.00 88.56 102 GLY A C 1
ATOM 828 O O . GLY A 1 102 ? 17.604 -7.438 -9.977 1.00 88.56 102 GLY A O 1
ATOM 829 N N . GLU A 1 103 ? 19.602 -7.888 -10.898 1.00 89.19 103 GLU A N 1
ATOM 830 C CA . GLU A 1 103 ? 19.206 -7.865 -12.318 1.00 89.19 103 GLU A CA 1
ATOM 831 C C . GLU A 1 103 ? 17.839 -8.510 -12.619 1.00 89.19 103 GLU A C 1
ATOM 833 O O . GLU A 1 103 ? 16.967 -7.885 -13.221 1.00 89.19 103 GLU A O 1
ATOM 838 N N . LYS A 1 104 ? 17.598 -9.736 -12.133 1.00 89.25 104 LYS A N 1
ATOM 839 C CA . LYS A 1 104 ? 16.321 -10.444 -12.351 1.00 89.25 104 LYS A CA 1
ATOM 840 C C . LYS A 1 104 ? 15.125 -9.721 -11.726 1.00 89.25 104 LYS A C 1
ATOM 842 O O . LYS A 1 104 ? 14.057 -9.649 -12.331 1.00 89.25 104 LYS A O 1
ATOM 847 N N . SER A 1 105 ? 15.293 -9.207 -10.510 1.00 92.56 105 SER A N 1
ATOM 848 C CA . SER A 1 105 ? 14.245 -8.463 -9.806 1.00 92.56 105 SER A CA 1
ATOM 849 C C . SER A 1 105 ? 14.011 -7.102 -10.455 1.00 92.56 105 SER A C 1
ATOM 851 O O . SER A 1 105 ? 12.868 -6.670 -10.560 1.00 92.56 105 SER A O 1
ATOM 853 N N . TYR A 1 106 ? 15.074 -6.466 -10.945 1.00 92.25 106 TYR A N 1
ATOM 854 C CA . TYR A 1 106 ? 15.010 -5.193 -11.652 1.00 92.25 106 TYR A CA 1
ATOM 855 C C . TYR A 1 106 ? 14.234 -5.303 -12.971 1.00 92.25 106 TYR A C 1
ATOM 857 O O . TYR A 1 106 ? 13.329 -4.512 -13.210 1.00 92.25 106 TYR A O 1
ATOM 865 N N . ALA A 1 107 ? 14.469 -6.351 -13.768 1.00 93.44 107 ALA A N 1
ATOM 866 C CA . ALA A 1 107 ? 13.687 -6.597 -14.983 1.00 93.44 107 ALA A CA 1
ATOM 867 C C . ALA A 1 107 ? 12.181 -6.766 -14.695 1.00 93.44 107 ALA A C 1
ATOM 869 O O . ALA A 1 107 ? 11.338 -6.269 -15.443 1.00 93.44 107 ALA A O 1
ATOM 870 N N . LYS A 1 108 ? 11.831 -7.442 -13.590 1.00 95.44 108 LYS A N 1
ATOM 871 C CA . LYS A 1 108 ? 10.435 -7.581 -13.149 1.00 95.44 108 LYS A CA 1
ATOM 872 C C . LYS A 1 108 ? 9.838 -6.236 -12.720 1.00 95.44 108 LYS A C 1
ATOM 874 O O . LYS A 1 108 ? 8.728 -5.924 -13.137 1.00 95.44 108 LYS A O 1
ATOM 879 N N . ILE A 1 109 ? 10.580 -5.448 -11.939 1.00 94.62 109 ILE A N 1
ATOM 880 C CA . ILE A 1 109 ? 10.181 -4.093 -11.529 1.00 94.62 109 ILE A CA 1
ATOM 881 C C . ILE A 1 109 ? 9.889 -3.235 -12.758 1.00 94.62 109 ILE A C 1
ATOM 883 O O . ILE A 1 109 ? 8.792 -2.702 -12.862 1.00 94.62 109 ILE A O 1
ATOM 887 N N . ASN A 1 110 ? 10.810 -3.162 -13.720 1.00 94.00 110 ASN A N 1
ATOM 888 C CA . ASN A 1 110 ? 10.637 -2.310 -14.897 1.00 94.00 110 ASN A CA 1
ATOM 889 C C . ASN A 1 110 ? 9.422 -2.722 -15.725 1.00 94.00 110 ASN A C 1
ATOM 891 O O . ASN A 1 110 ? 8.618 -1.873 -16.092 1.00 94.00 110 ASN A O 1
ATOM 895 N N . LYS A 1 111 ? 9.199 -4.029 -15.905 1.00 95.38 111 LYS A N 1
ATOM 896 C CA . LYS A 1 111 ? 7.986 -4.531 -16.562 1.00 95.38 111 LYS A CA 1
ATOM 897 C C . LYS A 1 111 ? 6.703 -4.086 -15.845 1.00 95.38 111 LYS A C 1
ATOM 899 O O . LYS A 1 111 ? 5.732 -3.723 -16.506 1.00 95.38 111 LYS A O 1
ATOM 904 N N . ALA A 1 112 ? 6.681 -4.133 -14.514 1.00 95.94 112 ALA A N 1
ATOM 905 C CA . ALA A 1 112 ? 5.536 -3.699 -13.716 1.00 95.94 112 ALA A CA 1
ATOM 906 C C . ALA A 1 112 ? 5.326 -2.176 -13.784 1.00 95.94 112 ALA A C 1
ATOM 908 O O . ALA A 1 112 ? 4.196 -1.726 -13.971 1.00 95.94 112 ALA A O 1
ATOM 909 N N . LEU A 1 113 ? 6.406 -1.392 -13.692 1.00 95.25 113 LEU A N 1
ATOM 910 C CA . LEU A 1 113 ? 6.360 0.065 -13.826 1.00 95.25 113 LEU A CA 1
ATOM 911 C C . LEU A 1 113 ? 5.890 0.486 -15.225 1.00 95.25 113 LEU A C 1
ATOM 913 O O . LEU A 1 113 ? 5.077 1.395 -15.338 1.00 95.25 113 LEU A O 1
ATOM 917 N N . ASP A 1 114 ? 6.356 -0.174 -16.286 1.00 95.19 114 ASP A N 1
ATOM 918 C CA . ASP A 1 114 ? 5.935 0.107 -17.662 1.00 95.19 114 ASP A CA 1
ATOM 919 C C . ASP A 1 114 ? 4.451 -0.188 -17.888 1.00 95.19 114 ASP A C 1
ATOM 921 O O . ASP A 1 114 ? 3.755 0.610 -18.520 1.00 95.19 114 ASP A O 1
ATOM 925 N N . ALA A 1 115 ? 3.952 -1.298 -17.337 1.00 95.62 115 ALA A N 1
ATOM 926 C CA . ALA A 1 115 ? 2.532 -1.626 -17.387 1.00 95.62 115 ALA A CA 1
ATOM 927 C C . ALA A 1 115 ? 1.688 -0.559 -16.671 1.00 95.62 115 ALA A C 1
ATOM 929 O O . ALA A 1 115 ? 0.760 -0.019 -17.268 1.00 95.62 115 ALA A O 1
ATOM 930 N N . ALA A 1 116 ? 2.070 -0.191 -15.444 1.00 96.38 116 ALA A N 1
ATOM 931 C CA . ALA A 1 116 ? 1.382 0.839 -14.671 1.00 96.38 116 ALA A CA 1
ATOM 932 C C . ALA A 1 116 ? 1.432 2.213 -15.362 1.00 96.38 116 ALA A C 1
ATOM 934 O O . ALA A 1 116 ? 0.409 2.881 -15.475 1.00 96.38 116 ALA A O 1
ATOM 935 N N . LYS A 1 117 ? 2.594 2.625 -15.894 1.00 95.19 117 LYS A N 1
ATOM 936 C CA . LYS A 1 117 ? 2.738 3.862 -16.685 1.00 95.19 117 LYS A CA 1
ATOM 937 C C . LYS A 1 117 ? 1.750 3.898 -17.843 1.00 95.19 117 LYS A C 1
ATOM 939 O O . LYS A 1 117 ? 1.084 4.911 -18.043 1.00 95.19 117 LYS A O 1
ATOM 944 N N . SER A 1 118 ? 1.681 2.807 -18.605 1.00 95.12 118 SER A N 1
ATOM 945 C CA . SER A 1 118 ? 0.792 2.717 -19.759 1.00 95.12 118 SER A CA 1
ATOM 946 C C . SER A 1 118 ? -0.678 2.799 -19.352 1.00 95.12 118 SER A C 1
ATOM 948 O O . SER A 1 118 ? -1.446 3.460 -20.044 1.00 95.12 118 SER A O 1
ATOM 950 N N . ASP A 1 119 ? -1.062 2.144 -18.257 1.00 95.94 119 ASP A N 1
ATOM 951 C CA . ASP A 1 119 ? -2.444 2.109 -17.772 1.00 95.94 119 ASP A CA 1
ATOM 952 C C . ASP A 1 119 ? -2.905 3.471 -17.232 1.00 95.94 119 ASP A C 1
ATOM 954 O O . ASP A 1 119 ? -3.971 3.963 -17.594 1.00 95.94 119 ASP A O 1
ATOM 958 N N . PHE A 1 120 ? -2.044 4.158 -16.475 1.00 95.75 120 PHE A N 1
ATOM 959 C CA . PHE A 1 120 ? -2.314 5.513 -15.982 1.00 95.75 120 PHE A CA 1
ATOM 960 C C . PHE A 1 120 ? -2.171 6.611 -17.051 1.00 95.75 120 PHE A C 1
ATOM 962 O O . PHE A 1 120 ? -2.373 7.787 -16.749 1.00 95.75 120 PHE A O 1
ATOM 969 N N . GLY A 1 121 ? -1.799 6.266 -18.288 1.00 95.75 121 GLY A N 1
ATOM 970 C CA . GLY A 1 121 ? -1.617 7.235 -19.372 1.00 95.75 121 GLY A CA 1
ATOM 971 C C . GLY A 1 121 ? -0.402 8.154 -19.198 1.00 95.75 121 GLY A C 1
ATOM 972 O O . GLY A 1 121 ? -0.379 9.259 -19.743 1.00 95.75 121 GLY A O 1
ATOM 973 N N . ALA A 1 122 ? 0.612 7.724 -18.443 1.00 94.06 122 ALA A N 1
ATOM 974 C CA . ALA A 1 122 ? 1.871 8.449 -18.320 1.00 94.06 122 ALA A CA 1
ATOM 975 C C . ALA A 1 122 ? 2.659 8.423 -19.643 1.00 94.06 122 ALA A C 1
ATOM 977 O O . ALA A 1 122 ? 2.536 7.504 -20.459 1.00 94.06 122 ALA A O 1
ATOM 978 N N . THR A 1 123 ? 3.523 9.418 -19.855 1.00 91.94 123 THR A N 1
ATOM 979 C CA . THR A 1 123 ? 4.444 9.400 -20.998 1.00 91.94 123 THR A CA 1
ATOM 980 C C . THR A 1 123 ? 5.411 8.222 -20.878 1.00 91.94 123 THR A C 1
ATOM 982 O O . THR A 1 123 ? 5.884 7.892 -19.789 1.00 91.94 123 THR A O 1
ATOM 985 N N . LYS A 1 124 ? 5.730 7.577 -22.008 1.00 85.88 124 LYS A N 1
ATOM 986 C CA . LYS A 1 124 ? 6.619 6.399 -22.029 1.00 85.88 124 LYS A CA 1
ATOM 987 C C . LYS A 1 124 ? 7.987 6.691 -21.406 1.00 85.88 124 LYS A C 1
ATOM 989 O O . LYS A 1 124 ? 8.506 5.860 -20.661 1.00 85.88 124 LYS A O 1
ATOM 994 N N . ASP A 1 125 ? 8.489 7.900 -21.649 1.00 89.50 125 ASP A N 1
ATOM 995 C CA . ASP A 1 125 ? 9.800 8.375 -21.202 1.00 89.50 125 ASP A CA 1
ATOM 996 C C . ASP A 1 125 ? 9.775 8.971 -19.781 1.00 89.50 125 ASP A C 1
ATOM 998 O O . ASP A 1 125 ? 10.769 9.538 -19.327 1.00 89.50 125 ASP A O 1
ATOM 1002 N N . ALA A 1 126 ? 8.650 8.873 -19.058 1.00 89.25 126 ALA A N 1
ATOM 1003 C CA . ALA A 1 126 ? 8.569 9.337 -17.679 1.00 89.25 126 ALA A CA 1
ATOM 1004 C C . ALA A 1 126 ? 9.565 8.563 -16.786 1.00 89.25 126 ALA A C 1
ATOM 1006 O O . ALA A 1 126 ? 9.536 7.324 -16.759 1.00 89.25 126 ALA A O 1
ATOM 1007 N N . PRO A 1 127 ? 10.411 9.257 -16.004 1.00 87.12 127 PRO A N 1
ATOM 1008 C CA . PRO A 1 127 ? 11.506 8.632 -15.269 1.00 87.12 127 PRO A CA 1
ATOM 1009 C C . PRO A 1 127 ? 11.019 8.051 -13.926 1.00 87.12 127 PRO A C 1
ATOM 1011 O O . PRO A 1 127 ? 11.253 8.593 -12.850 1.00 87.12 127 PRO A O 1
ATOM 1014 N N . TRP A 1 128 ? 10.284 6.938 -13.984 1.00 90.25 128 TRP A N 1
ATOM 1015 C CA . TRP A 1 128 ? 9.687 6.290 -12.802 1.00 90.25 128 TRP A CA 1
ATOM 1016 C C . TRP A 1 128 ? 10.704 5.529 -11.944 1.00 90.25 128 TRP A C 1
ATOM 1018 O O . TRP A 1 128 ? 10.505 5.349 -10.748 1.00 90.25 128 TRP A O 1
ATOM 1028 N N . GLU A 1 129 ? 11.815 5.098 -12.533 1.00 87.25 129 GLU A N 1
ATOM 1029 C CA . GLU A 1 129 ? 12.855 4.338 -11.831 1.00 87.25 129 GLU A CA 1
ATOM 1030 C C . GLU A 1 129 ? 13.780 5.217 -10.980 1.00 87.25 129 GLU A C 1
ATOM 1032 O O . GLU A 1 129 ? 14.482 4.709 -10.107 1.00 87.25 129 GLU A O 1
ATOM 1037 N N . SER A 1 130 ? 13.811 6.521 -11.255 1.00 85.75 130 SER A N 1
ATOM 1038 C CA . SER A 1 130 ? 14.656 7.503 -10.582 1.00 85.75 130 SER A CA 1
ATOM 1039 C C . SER A 1 130 ? 14.245 8.914 -11.004 1.00 85.75 130 SER A C 1
ATOM 1041 O O . SER A 1 130 ? 14.027 9.123 -12.192 1.00 85.75 130 SER A O 1
ATOM 1043 N N . PRO A 1 131 ? 14.180 9.903 -10.100 1.00 86.94 131 PRO A N 1
ATOM 1044 C CA . PRO A 1 131 ? 14.464 9.810 -8.672 1.00 86.94 131 PRO A CA 1
ATOM 1045 C C . PRO A 1 131 ? 13.244 9.412 -7.830 1.00 86.94 131 PRO A C 1
ATOM 1047 O O . PRO A 1 131 ? 13.317 9.430 -6.612 1.00 86.94 131 PRO A O 1
ATOM 1050 N N . PHE A 1 132 ? 12.102 9.084 -8.434 1.00 86.88 132 PHE A N 1
ATOM 1051 C CA . PHE A 1 132 ? 10.847 8.876 -7.699 1.00 86.88 132 PHE A CA 1
ATOM 1052 C C . PHE A 1 132 ? 10.471 7.398 -7.565 1.00 86.88 132 PHE A C 1
ATOM 1054 O O . PHE A 1 132 ? 9.290 7.046 -7.584 1.00 86.88 132 PHE A O 1
ATOM 1061 N N . TYR A 1 133 ? 11.470 6.521 -7.414 1.00 88.38 133 TYR A N 1
ATOM 1062 C CA . TYR A 1 133 ? 11.259 5.072 -7.417 1.00 88.38 133 TYR A CA 1
ATOM 1063 C C . TYR A 1 133 ? 10.239 4.610 -6.370 1.00 88.38 133 TYR A C 1
ATOM 1065 O O . TYR A 1 133 ? 9.379 3.781 -6.661 1.00 88.38 133 TYR A O 1
ATOM 1073 N N . GLN A 1 134 ? 10.299 5.154 -5.151 1.00 86.81 134 GLN A N 1
ATOM 1074 C CA . GLN A 1 134 ? 9.359 4.768 -4.096 1.00 86.81 134 GLN A CA 1
ATOM 1075 C C . GLN A 1 134 ? 7.924 5.150 -4.454 1.00 86.81 134 GLN A C 1
ATOM 1077 O O . GLN A 1 134 ? 7.023 4.335 -4.279 1.00 86.81 134 GLN A O 1
ATOM 1082 N N . TYR A 1 135 ? 7.711 6.334 -5.028 1.00 88.44 135 TYR A N 1
ATOM 1083 C CA . TYR A 1 135 ? 6.392 6.757 -5.489 1.00 88.44 135 TYR A CA 1
ATOM 1084 C C . TYR A 1 135 ? 5.882 5.875 -6.640 1.00 88.44 135 TYR A C 1
ATOM 1086 O O . TYR A 1 135 ? 4.773 5.345 -6.571 1.00 88.44 135 TYR A O 1
ATOM 1094 N N . ALA A 1 136 ? 6.724 5.617 -7.645 1.00 92.06 136 ALA A N 1
ATOM 1095 C CA . ALA A 1 136 ? 6.412 4.720 -8.758 1.00 92.06 136 ALA A CA 1
ATOM 1096 C C . ALA A 1 136 ? 6.070 3.292 -8.295 1.00 92.06 136 ALA A C 1
ATOM 1098 O O . ALA A 1 136 ? 5.151 2.665 -8.818 1.00 92.06 136 ALA A O 1
ATOM 1099 N N . ASN A 1 137 ? 6.762 2.794 -7.268 1.00 92.44 137 ASN A N 1
ATOM 1100 C CA . ASN A 1 137 ? 6.472 1.512 -6.632 1.00 92.44 137 ASN A CA 1
ATOM 1101 C C . ASN A 1 137 ? 5.041 1.475 -6.049 1.00 92.44 137 ASN A C 1
ATOM 1103 O O . ASN A 1 137 ? 4.330 0.489 -6.249 1.00 92.44 137 ASN A O 1
ATOM 1107 N N . ARG A 1 138 ? 4.573 2.556 -5.400 1.00 92.94 138 ARG A N 1
ATOM 1108 C CA . ARG A 1 138 ? 3.188 2.636 -4.883 1.00 92.94 138 ARG A CA 1
ATOM 1109 C C . ARG A 1 138 ? 2.166 2.648 -6.012 1.00 92.94 138 ARG A C 1
ATOM 1111 O O . ARG A 1 138 ? 1.172 1.935 -5.923 1.00 92.94 138 ARG A O 1
ATOM 1118 N N . LEU A 1 139 ? 2.431 3.390 -7.086 1.00 93.62 139 LEU A N 1
ATOM 1119 C CA . LEU A 1 139 ? 1.561 3.403 -8.265 1.00 93.62 139 LEU A CA 1
ATOM 1120 C C . LEU A 1 139 ? 1.481 2.024 -8.929 1.00 93.62 139 LEU A C 1
ATOM 1122 O O . LEU A 1 139 ? 0.396 1.588 -9.297 1.00 93.62 139 LEU A O 1
ATOM 1126 N N . ALA A 1 140 ? 2.593 1.295 -9.026 1.00 95.38 140 ALA A N 1
ATOM 1127 C CA . ALA A 1 140 ? 2.577 -0.062 -9.563 1.00 95.38 140 ALA A CA 1
ATOM 1128 C C . ALA A 1 140 ? 1.763 -1.035 -8.698 1.00 95.38 140 ALA A C 1
ATOM 1130 O O . ALA A 1 140 ? 1.039 -1.864 -9.242 1.00 95.38 140 ALA A O 1
ATOM 1131 N N . HIS A 1 141 ? 1.830 -0.918 -7.369 1.00 95.19 141 HIS A N 1
ATOM 1132 C CA . HIS A 1 141 ? 0.974 -1.712 -6.483 1.00 95.19 141 HIS A CA 1
ATOM 1133 C C . HIS A 1 141 ? -0.498 -1.295 -6.575 1.00 95.19 141 HIS A C 1
ATOM 1135 O O . HIS A 1 141 ? -1.360 -2.155 -6.466 1.00 95.19 141 HIS A O 1
ATOM 1141 N N . LEU A 1 142 ? -0.794 -0.015 -6.818 1.00 93.81 142 LEU A N 1
ATOM 1142 C CA . LEU A 1 142 ? -2.160 0.434 -7.082 1.00 93.81 142 LEU A CA 1
ATOM 1143 C C . LEU A 1 142 ? -2.703 -0.133 -8.401 1.00 93.81 142 LEU A C 1
ATOM 1145 O O . LEU A 1 142 ? -3.842 -0.563 -8.425 1.00 93.81 142 LEU A O 1
ATOM 1149 N N . TYR A 1 143 ? -1.895 -0.175 -9.464 1.00 95.25 143 TYR A N 1
ATOM 1150 C CA . TYR A 1 143 ? -2.256 -0.811 -10.741 1.00 95.25 143 TYR A CA 1
ATOM 1151 C C . TYR A 1 143 ? -2.462 -2.332 -10.616 1.00 95.25 143 TYR A C 1
ATOM 1153 O O . TYR A 1 143 ? -3.236 -2.933 -11.357 1.00 95.25 143 TYR A O 1
ATOM 1161 N N . PHE A 1 144 ? -1.725 -2.976 -9.710 1.00 95.56 144 PHE A N 1
ATOM 1162 C CA . PHE A 1 144 ? -1.842 -4.411 -9.467 1.00 95.56 144 PHE A CA 1
ATOM 1163 C C . PHE A 1 144 ? -3.177 -4.816 -8.829 1.00 95.56 144 PHE A C 1
ATOM 1165 O O . PHE A 1 144 ? -3.653 -5.923 -9.095 1.00 95.56 144 PHE A O 1
ATOM 1172 N N . LEU A 1 145 ? -3.723 -3.947 -7.975 1.00 92.88 145 LEU A N 1
ATOM 1173 C CA . LEU A 1 145 ? -4.977 -4.142 -7.246 1.00 92.88 145 LEU A CA 1
ATOM 1174 C C . LEU A 1 145 ? -6.192 -3.848 -8.133 1.00 92.88 145 LEU A C 1
ATOM 1176 O O . LEU A 1 145 ? -7.149 -4.648 -8.061 1.00 92.88 145 LEU A O 1
#

Organism: NCBI:txid412755

Sequence (145 aa):
MRVAANEGAESLNEKVRELYNWNSNEQIKWLSPVKDDEYAEYYDQEFLDRLGITDLKVPLSSFWPRSGARWDGLARTNSGKVILVEAKAYIEEGVDYRSKAGEKSYAKINKALDAAKSDFGATKDAPWESPFYQYANRLAHLYFL

Foldseek 3Di:
DACCQEVVVVVVVVVVCVVVVHDPPWDKHWQADDVVVVRDWDDAVRLCVSLVPDPFPDHVVQQAPPPAATFRTWIAIPVGDIDTHDDDPDVVVQFQAADPDDPVRVVSLVVLLQVLCVVVVHDNPPPCGGRRVNVSSVSSVVVRD

Secondary structure (DSSP, 8-state):
-HHHHHTSHHHHHHHHHHHTT--TT--EEEEES-GGGTTPPP-HHHHHHHHT----SS-HHHHS-SS----SEEEEETT--EEEE---SSGGGG-B------HHHHHHHHHHHHHHHHHTT--TT--TTTTBHHHHHHHHHHHH-

pLDDT: mean 91.38, std 6.87, range [65.19, 97.62]